Protein AF-A0A009RW20-F1 (afdb_monomer_lite)

Foldseek 3Di:
DQDDAPQPPVLVVLLVVLLVVLQVVLLVVLVVVCVVVPVPVSVVQLCVQLVVLVVVVVVDDHSVSSSVSSNSNSNSNSD

Structure (mmCIF, N/CA/C/O backbone):
data_AF-A0A009RW20-F1
#
_entry.id   AF-A0A009RW20-F1
#
loop_
_atom_site.group_PDB
_atom_site.id
_atom_site.type_symbol
_atom_site.label_atom_id
_atom_site.label_alt_id
_atom_site.label_comp_id
_atom_site.label_asym_id
_atom_site.label_entity_id
_atom_site.label_seq_id
_atom_site.pdbx_PDB_ins_code
_atom_site.Cartn_x
_atom_site.Cartn_y
_atom_site.Cartn_z
_atom_site.occupancy
_atom_site.B_iso_or_equiv
_atom_site.auth_seq_id
_atom_site.auth_comp_id
_atom_site.auth_asym_id
_atom_site.auth_atom_id
_atom_site.pdbx_PDB_model_num
ATOM 1 N N . MET A 1 1 ? 3.502 3.925 -25.117 1.00 44.34 1 MET A N 1
ATOM 2 C CA . MET A 1 1 ? 4.538 4.327 -24.140 1.00 44.34 1 MET A CA 1
ATOM 3 C C . MET A 1 1 ? 5.058 3.063 -23.463 1.00 44.34 1 MET A C 1
ATOM 5 O O . MET A 1 1 ? 4.419 2.605 -22.532 1.00 44.34 1 MET A O 1
ATOM 9 N N . GLY A 1 2 ? 6.106 2.420 -23.991 1.00 45.69 2 GLY A N 1
ATOM 10 C CA . GLY A 1 2 ? 6.448 1.026 -23.644 1.00 45.69 2 GLY A CA 1
ATOM 11 C C . GLY A 1 2 ? 7.937 0.744 -23.441 1.00 45.69 2 GLY A C 1
ATOM 12 O O . GLY A 1 2 ? 8.369 -0.378 -23.665 1.00 45.69 2 GLY A O 1
ATOM 13 N N . ALA A 1 3 ? 8.747 1.736 -23.068 1.00 49.25 3 ALA A N 1
ATOM 14 C CA . ALA A 1 3 ? 10.198 1.551 -23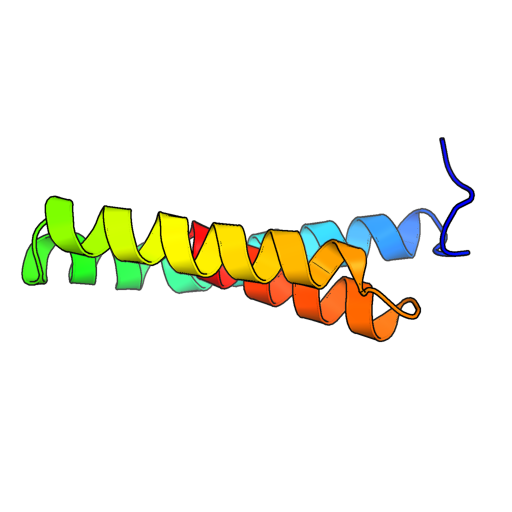.055 1.00 49.25 3 ALA A CA 1
ATOM 15 C C . ALA A 1 3 ? 10.914 2.353 -21.960 1.00 49.25 3 ALA A C 1
ATOM 17 O O . ALA A 1 3 ? 11.787 3.145 -22.279 1.00 49.25 3 ALA A O 1
ATOM 18 N N . ASP A 1 4 ? 10.577 2.123 -20.686 1.00 51.06 4 ASP A N 1
ATOM 19 C CA . ASP A 1 4 ? 11.402 2.652 -19.580 1.00 51.06 4 ASP A CA 1
ATOM 20 C C . ASP A 1 4 ? 11.974 1.568 -18.642 1.00 51.06 4 ASP A C 1
ATOM 22 O O . ASP A 1 4 ? 12.969 1.805 -17.972 1.00 51.06 4 ASP A O 1
ATOM 26 N N . VAL A 1 5 ? 11.439 0.330 -18.635 1.00 53.91 5 VAL A N 1
ATOM 27 C CA . VAL A 1 5 ? 11.969 -0.757 -17.764 1.00 53.91 5 VAL A CA 1
ATOM 28 C C . VAL A 1 5 ? 12.300 -2.062 -18.517 1.00 53.91 5 VAL A C 1
ATOM 30 O O . VAL A 1 5 ? 12.789 -3.018 -17.923 1.00 53.91 5 VAL A O 1
ATOM 33 N N . GLY A 1 6 ? 12.075 -2.146 -19.835 1.00 53.56 6 GLY A N 1
ATOM 34 C CA . GLY A 1 6 ? 12.290 -3.404 -20.580 1.00 53.56 6 GLY A CA 1
ATOM 35 C C . GLY A 1 6 ? 11.342 -4.535 -20.147 1.00 53.56 6 GLY A C 1
ATOM 36 O O . GLY A 1 6 ? 11.646 -5.718 -20.282 1.00 53.56 6 GLY A O 1
ATOM 37 N N . ILE A 1 7 ? 10.192 -4.161 -19.586 1.00 57.81 7 ILE A N 1
ATOM 38 C CA . ILE A 1 7 ? 9.134 -5.056 -19.126 1.00 57.81 7 ILE A CA 1
ATOM 39 C C . ILE A 1 7 ? 8.140 -5.187 -20.274 1.00 57.81 7 ILE A C 1
ATOM 41 O O . ILE A 1 7 ? 7.442 -4.227 -20.585 1.00 57.81 7 ILE A O 1
ATOM 45 N N . GLY A 1 8 ? 8.110 -6.346 -20.936 1.00 62.78 8 GLY A N 1
ATOM 46 C CA . GLY A 1 8 ? 7.145 -6.607 -22.010 1.00 62.78 8 GLY A CA 1
ATOM 47 C C . GLY A 1 8 ? 5.697 -6.516 -21.515 1.00 62.78 8 GLY A C 1
ATOM 48 O O . GLY A 1 8 ? 5.437 -6.679 -20.324 1.00 62.78 8 GLY A O 1
ATOM 49 N N . ASP A 1 9 ? 4.737 -6.301 -22.415 1.00 68.50 9 ASP A N 1
ATOM 50 C CA . ASP A 1 9 ? 3.313 -6.111 -22.084 1.00 68.50 9 ASP A CA 1
ATOM 51 C C . ASP A 1 9 ? 2.739 -7.196 -21.154 1.00 68.50 9 ASP A C 1
ATOM 53 O O . ASP A 1 9 ? 1.975 -6.900 -20.234 1.00 68.50 9 ASP A O 1
ATOM 57 N N . ALA A 1 10 ? 3.176 -8.450 -21.315 1.00 68.94 10 ALA A N 1
ATOM 58 C CA . ALA A 1 10 ? 2.793 -9.564 -20.442 1.00 68.94 10 ALA A CA 1
ATOM 59 C C . ALA A 1 10 ? 3.221 -9.359 -18.977 1.00 68.94 10 ALA A C 1
ATOM 61 O O . ALA A 1 10 ? 2.511 -9.728 -18.042 1.00 68.94 10 ALA A O 1
ATOM 62 N N . ALA A 1 11 ? 4.380 -8.743 -18.772 1.00 68.06 11 ALA A N 1
ATOM 63 C CA . ALA A 1 11 ? 4.929 -8.454 -17.463 1.00 68.06 11 ALA A CA 1
ATOM 64 C C . ALA A 1 11 ? 4.254 -7.223 -16.825 1.00 68.06 11 ALA A C 1
ATOM 66 O O . ALA A 1 11 ? 4.006 -7.196 -15.622 1.00 68.06 11 ALA A O 1
ATOM 67 N N . TYR A 1 12 ? 3.815 -6.247 -17.619 1.00 71.94 12 TYR A N 1
ATOM 68 C CA . TYR A 1 12 ? 2.919 -5.204 -17.113 1.00 71.94 12 TYR A CA 1
ATOM 69 C C . TYR A 1 12 ? 1.559 -5.786 -16.677 1.00 71.94 12 TYR A C 1
ATOM 71 O O . TYR A 1 12 ? 1.069 -5.476 -15.588 1.00 71.94 12 TYR A O 1
ATOM 79 N N . GLY A 1 13 ? 0.993 -6.701 -17.474 1.00 76.75 13 GLY A N 1
ATOM 80 C CA . GLY A 1 13 ? -0.247 -7.417 -17.153 1.00 76.75 13 GLY A CA 1
ATOM 81 C C . GLY A 1 13 ? -0.152 -8.255 -15.873 1.00 76.75 13 GLY A C 1
ATOM 82 O O . GLY A 1 13 ? -1.050 -8.203 -15.033 1.00 76.75 13 GLY A O 1
ATOM 83 N N . LEU A 1 14 ? 0.966 -8.956 -15.661 1.00 78.19 14 LEU A N 1
ATOM 84 C CA . LEU A 1 14 ? 1.233 -9.672 -14.407 1.00 78.19 14 LEU A CA 1
ATOM 85 C C . LEU A 1 14 ? 1.294 -8.732 -13.195 1.00 78.19 14 LEU A C 1
ATOM 87 O O . LEU A 1 14 ? 0.760 -9.067 -12.139 1.00 78.19 14 LEU A O 1
ATOM 91 N N . GLY A 1 15 ? 1.894 -7.546 -13.340 1.00 76.75 15 GLY A N 1
ATOM 92 C CA . GLY A 1 15 ? 1.905 -6.530 -12.284 1.00 76.75 15 GLY A CA 1
ATOM 93 C C . GLY A 1 15 ? 0.499 -6.046 -11.921 1.00 76.75 15 GLY A C 1
ATOM 94 O O . GLY A 1 15 ? 0.176 -5.927 -10.739 1.00 76.75 15 GLY A O 1
ATOM 95 N N . ALA A 1 16 ? -0.359 -5.821 -12.919 1.00 77.31 16 ALA A N 1
ATOM 96 C CA . ALA A 1 16 ? -1.763 -5.475 -12.696 1.00 77.31 16 ALA A CA 1
ATOM 97 C C . ALA A 1 16 ? -2.551 -6.617 -12.023 1.00 77.31 16 ALA A C 1
ATOM 99 O O . ALA A 1 16 ? -3.365 -6.359 -11.139 1.00 77.31 16 ALA A O 1
ATOM 100 N N . GLY A 1 17 ? -2.271 -7.876 -12.376 1.00 81.25 17 GLY A N 1
ATOM 101 C CA . GLY A 1 17 ? -2.865 -9.043 -11.716 1.00 81.25 17 GLY A CA 1
ATOM 102 C C . GLY A 1 17 ? -2.465 -9.161 -10.243 1.00 81.25 17 GLY A C 1
ATOM 103 O O . GLY A 1 17 ? -3.317 -9.363 -9.383 1.00 81.25 17 GLY A O 1
ATOM 104 N N . LEU A 1 18 ? -1.181 -8.964 -9.931 1.00 80.75 18 LEU A N 1
ATOM 105 C CA . LEU A 1 18 ? -0.668 -8.959 -8.555 1.00 80.75 18 LEU A CA 1
ATOM 106 C C . LEU A 1 18 ? -1.289 -7.851 -7.701 1.00 80.75 18 LEU A C 1
ATOM 108 O O . LEU A 1 18 ? -1.627 -8.094 -6.544 1.00 80.75 18 LEU A O 1
ATOM 112 N N . PHE A 1 19 ? -1.471 -6.662 -8.276 1.00 80.56 19 PHE A N 1
ATOM 113 C CA . PHE A 1 19 ? -2.192 -5.569 -7.628 1.00 80.56 19 PHE A CA 1
ATOM 114 C C . PHE A 1 19 ? -3.613 -5.988 -7.239 1.00 80.56 19 PHE A C 1
ATOM 116 O O . PHE A 1 19 ? -4.000 -5.843 -6.084 1.00 80.56 19 PHE A O 1
ATOM 123 N N . PHE A 1 20 ? -4.359 -6.568 -8.183 1.00 79.88 20 PHE A N 1
ATOM 124 C CA . PHE A 1 20 ? -5.733 -7.016 -7.956 1.00 79.88 20 PHE A CA 1
ATOM 125 C C . PHE A 1 20 ? -5.832 -8.123 -6.905 1.00 79.88 20 PHE A C 1
ATOM 127 O O . PHE A 1 20 ? -6.739 -8.104 -6.081 1.00 79.88 20 PHE A O 1
ATOM 134 N N . ILE A 1 21 ? -4.894 -9.075 -6.911 1.00 82.88 21 ILE A N 1
ATOM 135 C CA . ILE A 1 21 ? -4.845 -10.154 -5.916 1.00 82.88 21 ILE A CA 1
ATOM 136 C C . ILE A 1 21 ? -4.595 -9.582 -4.520 1.00 82.88 21 ILE A C 1
ATOM 138 O O . ILE A 1 21 ? -5.304 -9.944 -3.585 1.00 82.88 21 ILE A O 1
ATOM 142 N N . GLY A 1 22 ? -3.605 -8.692 -4.381 1.00 80.00 22 GLY A N 1
ATOM 143 C CA . GLY A 1 22 ? -3.308 -8.026 -3.112 1.00 80.00 22 GLY A CA 1
ATOM 144 C C . GLY A 1 22 ? -4.495 -7.208 -2.613 1.00 80.00 22 GLY A C 1
ATOM 145 O O . GLY A 1 22 ? -4.847 -7.295 -1.442 1.00 80.00 22 GLY A O 1
ATOM 146 N N . TYR A 1 23 ? -5.158 -6.496 -3.523 1.00 82.88 23 TYR A N 1
ATOM 147 C CA . TYR A 1 23 ? -6.339 -5.708 -3.208 1.00 82.88 23 TYR A CA 1
ATOM 148 C C . TYR A 1 23 ? -7.499 -6.590 -2.723 1.00 82.88 23 TYR A C 1
ATOM 150 O O . TYR A 1 23 ? -7.974 -6.440 -1.603 1.00 82.88 23 TYR A O 1
ATOM 158 N N . PHE A 1 24 ? -7.892 -7.590 -3.512 1.00 82.50 24 PHE A N 1
ATOM 159 C CA . PHE A 1 24 ? -9.046 -8.443 -3.220 1.00 82.50 24 PHE A CA 1
ATOM 160 C C . PHE A 1 24 ? -8.907 -9.227 -1.905 1.00 82.50 24 PHE A C 1
ATOM 162 O O . PHE A 1 24 ? -9.870 -9.368 -1.154 1.00 82.50 24 PHE A O 1
ATOM 169 N N . LEU A 1 25 ? -7.705 -9.726 -1.597 1.00 80.94 25 LEU A N 1
ATOM 170 C CA . LEU A 1 25 ? -7.444 -10.449 -0.346 1.00 80.94 25 LEU A CA 1
ATOM 171 C C .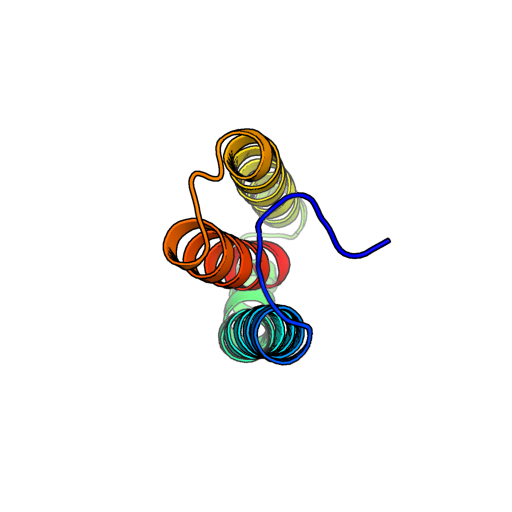 LEU A 1 25 ? -7.537 -9.549 0.890 1.00 80.94 25 LEU A C 1
ATOM 173 O O . LEU A 1 25 ? -7.954 -10.021 1.949 1.00 80.94 25 LEU A O 1
ATOM 177 N N . PHE A 1 26 ? -7.130 -8.284 0.769 1.00 80.12 26 PHE A N 1
ATOM 178 C CA . PHE A 1 26 ? -7.060 -7.354 1.894 1.00 80.12 26 PHE A CA 1
ATOM 179 C C . PHE A 1 26 ? -8.276 -6.431 2.013 1.00 80.12 26 PHE A C 1
ATOM 181 O O . PHE A 1 26 ? -8.490 -5.875 3.085 1.00 80.12 26 PHE A O 1
ATOM 188 N N . GLU A 1 27 ? -9.121 -6.329 0.986 1.00 78.31 27 GLU A N 1
ATOM 189 C CA . GLU A 1 27 ? -10.321 -5.483 0.991 1.00 78.31 27 GLU A CA 1
ATOM 190 C C . GLU A 1 27 ? -11.290 -5.894 2.113 1.00 78.31 27 GLU A C 1
ATOM 192 O O . GLU A 1 27 ? -11.729 -5.068 2.916 1.00 78.31 27 GLU A O 1
ATOM 197 N N . VAL A 1 28 ? -11.568 -7.197 2.230 1.00 80.62 28 VAL A N 1
ATOM 198 C CA . VAL A 1 28 ? -12.474 -7.750 3.249 1.00 80.62 28 VAL A CA 1
ATOM 199 C C . VAL A 1 28 ? -11.948 -7.544 4.680 1.00 80.62 28 VAL A C 1
ATOM 201 O O . VAL A 1 28 ? -12.682 -6.983 5.500 1.00 80.62 28 VAL A O 1
ATOM 204 N N . PRO A 1 29 ? -10.714 -7.958 5.038 1.00 78.12 29 PRO A N 1
ATOM 205 C CA . PRO A 1 29 ? -10.206 -7.762 6.394 1.00 78.12 29 PRO A CA 1
ATOM 206 C C . PRO A 1 29 ? -10.017 -6.284 6.746 1.00 78.12 29 PRO A C 1
ATOM 208 O O . PRO A 1 29 ? -10.260 -5.906 7.891 1.00 78.12 29 PRO A O 1
ATOM 211 N N . SER A 1 30 ? -9.647 -5.431 5.795 1.00 76.44 30 SER A N 1
ATOM 212 C CA . SER A 1 30 ? -9.498 -4.000 6.058 1.00 76.44 30 SER A CA 1
ATOM 213 C C . SER A 1 30 ? -10.808 -3.291 6.296 1.00 76.44 30 SER A C 1
ATOM 215 O O . SER A 1 30 ? -10.871 -2.444 7.179 1.00 76.44 30 SER A O 1
ATOM 217 N N . ASN A 1 31 ? -11.877 -3.658 5.589 1.00 80.12 31 ASN A N 1
ATOM 218 C CA . ASN A 1 31 ? -13.185 -3.072 5.854 1.00 80.12 31 ASN A CA 1
ATOM 219 C C . ASN A 1 31 ? -13.698 -3.454 7.260 1.00 80.12 31 ASN A C 1
ATOM 221 O O . ASN A 1 31 ? -14.278 -2.628 7.963 1.00 80.12 31 ASN A O 1
ATOM 225 N N . LEU A 1 32 ? -13.388 -4.671 7.730 1.00 79.00 32 LEU A N 1
ATOM 226 C CA . LEU A 1 32 ? -13.645 -5.095 9.115 1.00 79.00 32 LEU A CA 1
ATOM 227 C C . LEU A 1 32 ? -12.772 -4.339 10.135 1.00 79.00 32 LEU A C 1
ATOM 229 O O . LEU A 1 32 ? -13.221 -4.013 11.235 1.00 79.00 32 LEU A O 1
ATOM 233 N N . LEU A 1 33 ? -11.514 -4.050 9.795 1.00 77.50 33 LEU A N 1
ATOM 234 C CA . LEU A 1 33 ? -10.615 -3.255 10.638 1.00 77.50 33 LEU A CA 1
ATOM 235 C C . LEU A 1 33 ? -11.014 -1.775 10.671 1.00 77.50 33 LEU A C 1
ATOM 237 O O . LEU A 1 33 ? -10.874 -1.141 11.717 1.00 77.50 33 LEU A O 1
ATOM 241 N N . LEU A 1 34 ? -11.557 -1.240 9.578 1.00 76.94 34 LEU A N 1
ATOM 242 C CA . LEU A 1 34 ? -12.099 0.113 9.485 1.00 76.94 34 LEU A CA 1
ATOM 243 C C . LEU A 1 34 ? -13.277 0.291 10.448 1.00 76.94 34 LEU A C 1
ATOM 245 O O . LEU A 1 34 ? -13.308 1.282 11.183 1.00 76.94 34 LEU A O 1
ATOM 249 N N . ASP A 1 35 ? -14.182 -0.690 10.500 1.00 76.50 35 ASP A N 1
ATOM 250 C CA . ASP A 1 35 ? -15.286 -0.735 11.467 1.00 76.50 35 ASP A CA 1
ATOM 251 C C . ASP A 1 35 ? -14.767 -0.749 12.919 1.00 76.50 35 ASP A C 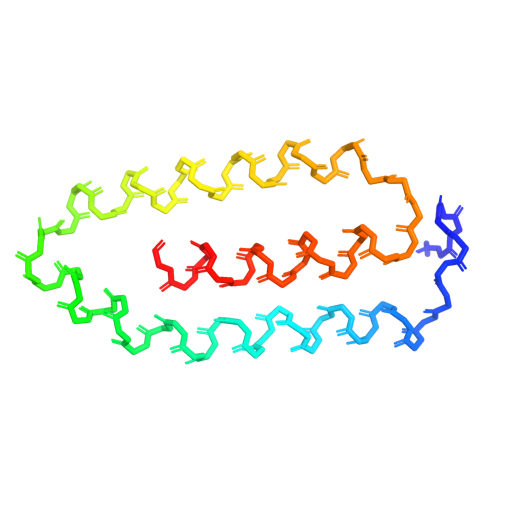1
ATOM 253 O O . ASP A 1 35 ? -15.236 0.004 13.772 1.00 76.50 35 ASP A O 1
ATOM 257 N N . LYS A 1 36 ? -13.698 -1.513 13.187 1.00 78.50 36 LYS A N 1
ATOM 258 C CA . LYS A 1 36 ? -13.136 -1.679 14.538 1.00 78.50 36 LYS A CA 1
ATOM 259 C C . LYS A 1 36 ? -12.265 -0.515 15.034 1.00 78.50 36 LYS A C 1
ATOM 261 O O . LYS A 1 36 ? -12.278 -0.206 16.225 1.00 78.50 36 LYS A O 1
ATOM 266 N N . PHE A 1 37 ? -11.458 0.103 14.170 1.00 74.88 37 PHE A N 1
ATOM 267 C CA . PHE A 1 37 ? -10.492 1.156 14.536 1.00 74.88 37 PHE A CA 1
ATOM 268 C C . PHE A 1 37 ? -10.991 2.580 14.256 1.00 74.88 37 PHE A C 1
ATOM 270 O O . PHE A 1 37 ? -10.389 3.551 14.734 1.00 74.88 37 PHE A O 1
ATOM 277 N N . GLY A 1 38 ? -12.096 2.707 13.521 1.00 78.12 38 GLY A N 1
ATOM 278 C CA . GLY A 1 38 ? -12.700 3.970 13.129 1.00 78.12 38 GLY A CA 1
ATOM 279 C C . GLY A 1 38 ? -12.043 4.576 11.888 1.00 78.12 38 GLY A C 1
ATOM 280 O O . GLY A 1 38 ? -10.818 4.713 11.795 1.00 78.12 38 GLY A O 1
ATOM 281 N N . ALA A 1 39 ? -12.889 5.032 10.960 1.00 77.94 39 ALA A N 1
ATOM 282 C CA . ALA A 1 39 ? -12.504 5.514 9.633 1.00 77.94 39 ALA A CA 1
ATOM 283 C C . ALA A 1 39 ? -11.337 6.519 9.641 1.00 77.94 39 ALA A C 1
ATOM 285 O O . ALA A 1 39 ? -10.427 6.423 8.827 1.00 77.94 39 ALA A O 1
ATOM 286 N N . ARG A 1 40 ? -11.300 7.467 10.588 1.00 81.38 40 ARG A N 1
ATOM 287 C CA . ARG A 1 40 ? -10.297 8.548 10.590 1.00 81.38 40 ARG A CA 1
ATOM 288 C C . ARG A 1 40 ? -8.851 8.047 10.718 1.00 81.38 40 ARG A C 1
ATOM 290 O O . ARG A 1 40 ? -7.978 8.510 9.984 1.00 81.38 40 ARG A O 1
ATOM 297 N N . LYS A 1 41 ? -8.583 7.121 11.645 1.00 81.31 41 LYS A N 1
ATOM 298 C CA . LYS A 1 41 ? -7.229 6.566 11.834 1.00 81.31 41 LYS A CA 1
ATOM 299 C C . LYS A 1 41 ? -6.862 5.608 10.703 1.00 81.31 41 LYS A C 1
ATOM 301 O O . LYS A 1 41 ? -5.706 5.583 10.290 1.00 81.31 41 LYS A O 1
ATOM 306 N N . TRP A 1 42 ? -7.853 4.876 10.196 1.00 82.62 42 TRP A N 1
ATOM 307 C CA . TRP A 1 42 ? -7.685 3.900 9.125 1.00 82.62 42 TRP A CA 1
ATOM 308 C C . TRP A 1 42 ? -7.346 4.567 7.782 1.00 82.62 42 TRP A C 1
ATOM 310 O O . TRP A 1 42 ? -6.303 4.284 7.206 1.00 82.62 42 TRP A O 1
ATOM 320 N N . PHE A 1 43 ? -8.100 5.592 7.369 1.00 81.12 43 PHE A N 1
ATOM 321 C CA . PHE A 1 43 ? -7.787 6.381 6.167 1.00 81.12 43 PHE A CA 1
ATOM 322 C C . PHE A 1 43 ? -6.398 7.026 6.212 1.00 81.12 43 PHE A C 1
ATOM 324 O O . PHE A 1 43 ? -5.702 7.081 5.203 1.00 81.12 43 PHE A O 1
ATOM 331 N N . THR A 1 44 ? -5.966 7.496 7.386 1.00 84.69 44 THR A N 1
ATOM 332 C CA . THR A 1 44 ? -4.631 8.099 7.537 1.00 84.69 44 THR A CA 1
ATOM 333 C C . THR A 1 44 ? -3.523 7.059 7.340 1.00 84.69 44 THR A C 1
ATOM 335 O O . THR A 1 44 ? -2.467 7.377 6.795 1.00 84.69 44 THR A O 1
ATOM 338 N N . ARG A 1 45 ? -3.759 5.810 7.764 1.00 83.44 45 ARG A N 1
ATOM 339 C CA . ARG A 1 45 ? -2.843 4.684 7.551 1.00 83.44 45 ARG A CA 1
ATOM 340 C C . ARG A 1 45 ? -2.734 4.332 6.071 1.00 83.44 45 ARG A C 1
ATOM 342 O O . ARG A 1 45 ? -1.601 4.313 5.603 1.00 83.44 45 ARG A O 1
ATOM 349 N N . ILE A 1 46 ? -3.863 4.189 5.369 1.00 84.00 46 ILE A N 1
ATOM 350 C CA . ILE A 1 46 ? -3.923 3.953 3.912 1.00 84.00 46 ILE A CA 1
ATOM 351 C C . ILE A 1 46 ? -3.112 5.009 3.168 1.00 84.00 46 ILE A C 1
ATOM 353 O O . ILE A 1 46 ? -2.217 4.691 2.397 1.00 84.00 46 ILE A O 1
ATOM 357 N N . LEU A 1 47 ? -3.377 6.292 3.433 1.00 85.69 47 LEU A N 1
ATOM 358 C CA . LEU A 1 47 ? -2.694 7.400 2.759 1.00 85.69 47 LEU A CA 1
ATOM 359 C C . LEU A 1 47 ? -1.177 7.393 2.995 1.00 85.69 47 LEU A C 1
ATOM 361 O O . LEU A 1 47 ? -0.410 7.678 2.075 1.00 85.69 47 LEU A O 1
ATOM 365 N N . LEU A 1 48 ? -0.734 7.054 4.210 1.00 87.00 48 LEU A N 1
ATOM 366 C CA . LEU A 1 48 ? 0.688 6.965 4.540 1.00 87.00 48 LEU A CA 1
ATOM 367 C C . LEU A 1 48 ? 1.370 5.762 3.881 1.00 87.00 48 LEU A C 1
ATOM 369 O O . LEU A 1 48 ? 2.444 5.926 3.305 1.00 87.00 48 LEU A O 1
ATOM 373 N N . THR A 1 49 ? 0.781 4.567 3.960 1.00 84.19 49 THR A N 1
ATOM 374 C CA . THR A 1 49 ? 1.345 3.349 3.352 1.00 84.19 49 THR A CA 1
ATOM 375 C C . THR A 1 49 ? 1.346 3.458 1.833 1.00 84.19 49 THR A C 1
ATOM 377 O O . THR A 1 49 ? 2.369 3.192 1.202 1.00 84.19 49 THR A O 1
ATOM 380 N N . TRP A 1 50 ? 0.254 3.952 1.252 1.00 88.62 50 TRP A N 1
ATOM 381 C CA . TRP A 1 50 ? 0.129 4.223 -0.175 1.00 88.62 50 TRP A CA 1
ATOM 382 C C . TRP A 1 50 ? 1.159 5.239 -0.671 1.00 88.62 50 TRP A C 1
ATOM 384 O O . TRP A 1 50 ? 1.874 4.978 -1.642 1.00 88.62 50 TRP A O 1
ATOM 394 N N . GLY A 1 51 ? 1.293 6.377 0.018 1.00 85.06 51 GLY A N 1
ATOM 395 C CA . GLY A 1 51 ? 2.260 7.413 -0.345 1.00 85.06 51 GLY A CA 1
ATOM 396 C C . GLY A 1 51 ? 3.704 6.920 -0.250 1.00 85.06 51 GLY A C 1
ATOM 397 O O . GLY A 1 51 ? 4.515 7.198 -1.132 1.00 85.06 51 GLY A O 1
ATOM 398 N N . LEU A 1 52 ? 4.027 6.131 0.778 1.00 88.12 52 LEU A N 1
ATOM 399 C CA . LEU A 1 52 ? 5.367 5.575 0.971 1.00 88.12 52 LEU A CA 1
ATOM 400 C C . LEU A 1 52 ? 5.728 4.567 -0.126 1.00 88.12 52 LEU A C 1
ATOM 402 O O . LEU A 1 52 ? 6.825 4.634 -0.680 1.00 88.12 52 LEU A O 1
ATOM 406 N N . ILE A 1 53 ? 4.802 3.678 -0.492 1.00 86.19 53 ILE A N 1
ATOM 407 C CA . ILE A 1 53 ? 5.020 2.706 -1.572 1.00 86.19 53 ILE A CA 1
ATOM 408 C C . ILE A 1 53 ? 5.105 3.414 -2.927 1.00 86.19 53 ILE A C 1
ATOM 410 O O . ILE A 1 53 ? 5.964 3.068 -3.734 1.00 86.19 53 ILE A O 1
ATOM 414 N N . THR A 1 54 ? 4.298 4.454 -3.154 1.00 84.50 54 THR A N 1
ATOM 415 C CA . THR A 1 54 ? 4.370 5.285 -4.367 1.00 84.50 54 THR A CA 1
ATOM 416 C C . THR A 1 54 ? 5.732 5.970 -4.497 1.00 84.50 54 THR A C 1
ATOM 418 O O . THR A 1 54 ? 6.335 5.938 -5.568 1.00 84.50 54 THR A O 1
ATOM 421 N N . MET A 1 55 ? 6.283 6.519 -3.408 1.00 86.50 55 MET A N 1
ATOM 422 C CA . MET A 1 55 ? 7.652 7.054 -3.414 1.00 86.50 55 MET A CA 1
ATOM 423 C C . MET A 1 55 ? 8.693 5.958 -3.672 1.00 86.50 55 MET A C 1
ATOM 425 O O . MET A 1 55 ? 9.645 6.178 -4.418 1.00 86.50 55 MET A O 1
ATOM 429 N N . ALA A 1 56 ? 8.500 4.757 -3.121 1.00 84.75 56 ALA A N 1
ATOM 430 C CA . ALA A 1 56 ? 9.376 3.616 -3.378 1.00 84.75 56 ALA A CA 1
ATOM 431 C C . ALA A 1 56 ? 9.309 3.125 -4.838 1.00 84.75 56 ALA A C 1
ATOM 433 O O . ALA A 1 56 ? 10.295 2.580 -5.335 1.00 84.75 56 ALA A O 1
ATOM 434 N N . MET A 1 57 ? 8.209 3.374 -5.564 1.00 80.69 57 MET A N 1
ATOM 435 C CA . MET A 1 57 ? 8.137 3.095 -7.004 1.00 80.69 57 MET A CA 1
ATOM 436 C C . MET A 1 57 ? 9.136 3.925 -7.821 1.00 80.69 57 MET A C 1
ATOM 438 O O . MET A 1 57 ? 9.635 3.439 -8.833 1.00 80.69 57 MET A O 1
ATOM 442 N N . ALA A 1 58 ? 9.510 5.125 -7.365 1.00 80.50 58 ALA A N 1
ATOM 443 C CA . ALA A 1 58 ? 10.554 5.919 -8.020 1.00 80.50 58 ALA A CA 1
ATOM 444 C C . ALA A 1 58 ? 11.954 5.276 -7.914 1.00 80.50 58 ALA A C 1
ATOM 446 O O . ALA A 1 58 ? 12.850 5.620 -8.679 1.00 80.50 58 ALA A O 1
ATOM 447 N N . LEU A 1 59 ? 12.140 4.323 -6.992 1.00 82.31 59 LEU A N 1
ATOM 448 C CA . LEU A 1 59 ? 13.388 3.586 -6.771 1.00 82.31 59 LEU A CA 1
ATOM 449 C C . LEU A 1 59 ? 13.365 2.178 -7.394 1.00 82.31 59 LEU A C 1
ATOM 451 O O . LEU A 1 59 ? 14.191 1.333 -7.043 1.00 82.31 59 LEU A O 1
ATOM 455 N N . ILE A 1 60 ? 12.424 1.889 -8.300 1.00 78.88 60 ILE A N 1
ATOM 456 C CA . ILE A 1 60 ? 12.327 0.579 -8.955 1.00 78.88 60 ILE A CA 1
ATOM 457 C C . ILE A 1 60 ? 13.575 0.311 -9.794 1.00 78.88 60 ILE A C 1
ATOM 459 O O . ILE A 1 60 ? 13.822 0.949 -10.812 1.00 78.88 60 ILE A O 1
ATOM 463 N N . GLN A 1 61 ? 14.325 -0.713 -9.397 1.0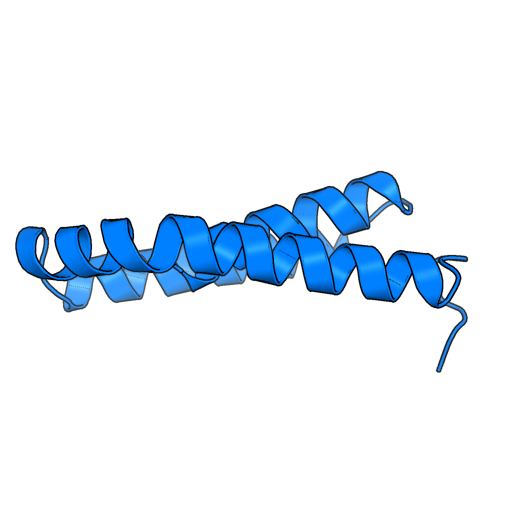0 72.94 61 GLN A N 1
ATOM 464 C CA . GLN A 1 61 ? 15.447 -1.243 -10.162 1.00 72.94 61 GLN A CA 1
ATOM 465 C C . GLN A 1 61 ? 15.063 -2.622 -10.707 1.00 72.94 61 GLN A C 1
ATOM 467 O O . GLN A 1 61 ? 15.240 -3.651 -10.052 1.00 72.94 61 GLN A O 1
ATOM 472 N N . GLY A 1 62 ? 14.466 -2.625 -11.899 1.00 76.31 62 GLY A N 1
ATOM 473 C CA . GLY A 1 62 ? 14.150 -3.831 -12.664 1.00 76.31 62 GLY A CA 1
ATOM 474 C C . GLY A 1 62 ? 12.786 -4.492 -12.380 1.00 76.31 62 GLY A C 1
ATOM 475 O O . GLY A 1 62 ? 12.010 -4.052 -11.527 1.00 76.31 62 GLY A O 1
ATOM 476 N N . PRO A 1 63 ? 12.480 -5.587 -13.104 1.00 71.44 63 PRO A N 1
ATOM 477 C CA . PRO A 1 63 ? 11.147 -6.192 -13.150 1.00 71.44 63 PRO A CA 1
ATOM 478 C C . PRO A 1 63 ? 10.672 -6.814 -11.841 1.00 71.44 63 PRO A C 1
ATOM 480 O O . PRO A 1 63 ? 9.497 -6.713 -11.504 1.00 71.44 63 PRO A O 1
ATOM 483 N N . LYS A 1 64 ? 11.568 -7.430 -11.064 1.00 76.25 64 LYS A N 1
ATOM 484 C CA . LYS A 1 64 ? 11.194 -8.056 -9.784 1.00 76.25 64 LYS A CA 1
ATOM 485 C C . LYS A 1 64 ? 10.729 -7.019 -8.758 1.00 76.25 64 LYS A C 1
ATOM 487 O O . LYS A 1 64 ? 9.711 -7.223 -8.104 1.00 76.25 64 LYS A O 1
ATOM 492 N N . SER A 1 65 ? 11.442 -5.897 -8.666 1.00 78.12 65 SER A N 1
ATOM 493 C CA . SER A 1 65 ? 11.095 -4.775 -7.789 1.00 78.12 65 SER A CA 1
ATOM 494 C C . SER A 1 65 ? 9.773 -4.131 -8.206 1.00 78.12 65 SER A C 1
ATOM 496 O O . SER A 1 65 ? 8.955 -3.817 -7.346 1.00 78.12 65 SER A O 1
ATOM 498 N N . PHE A 1 66 ? 9.520 -4.020 -9.517 1.00 79.12 66 PHE A N 1
ATOM 499 C CA . PHE A 1 66 ? 8.237 -3.559 -10.053 1.00 79.12 66 PHE A CA 1
ATOM 500 C C . PHE A 1 66 ? 7.072 -4.445 -9.590 1.00 79.12 66 PHE A C 1
ATOM 502 O O . PHE A 1 66 ? 6.102 -3.930 -9.042 1.00 79.12 66 PHE A O 1
ATOM 509 N N . TYR A 1 67 ? 7.179 -5.771 -9.730 1.00 78.56 67 TYR A N 1
ATOM 510 C CA . TYR A 1 67 ? 6.134 -6.699 -9.278 1.00 78.56 67 TYR A CA 1
ATOM 511 C C . TYR A 1 67 ? 5.878 -6.635 -7.775 1.00 78.56 67 TYR A C 1
ATOM 513 O O . TYR A 1 67 ? 4.724 -6.595 -7.348 1.00 78.56 67 TYR A O 1
ATOM 521 N N . LEU A 1 68 ? 6.95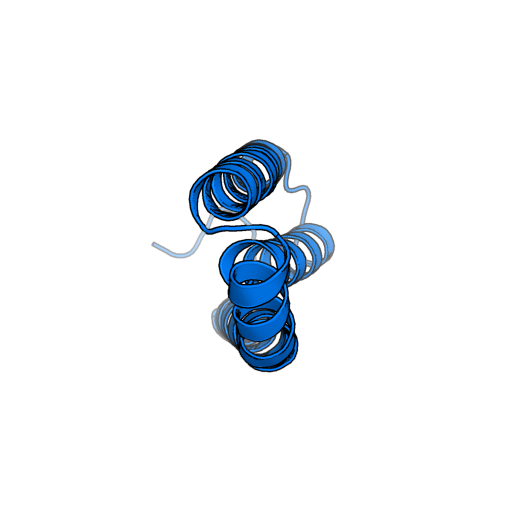0 -6.617 -6.979 1.00 81.19 68 LEU A N 1
ATOM 522 C CA . LEU A 1 68 ? 6.848 -6.595 -5.524 1.00 81.19 68 LEU A CA 1
ATOM 523 C C . LEU A 1 68 ? 6.174 -5.306 -5.042 1.00 81.19 68 LEU A C 1
ATOM 525 O O . LEU A 1 68 ? 5.254 -5.359 -4.232 1.00 81.19 68 LEU A O 1
ATOM 529 N N . LEU A 1 69 ? 6.585 -4.155 -5.580 1.00 82.81 69 LEU A N 1
ATOM 530 C CA . LEU A 1 69 ? 5.985 -2.869 -5.235 1.00 82.81 69 LEU A CA 1
ATOM 531 C C . LEU A 1 69 ? 4.536 -2.771 -5.707 1.00 82.81 69 LEU A C 1
ATOM 533 O O . LEU A 1 69 ? 3.710 -2.233 -4.982 1.00 82.81 69 LEU A O 1
ATOM 537 N N . ARG A 1 70 ? 4.192 -3.348 -6.865 1.00 82.69 70 ARG A N 1
ATOM 538 C CA . ARG A 1 70 ? 2.812 -3.373 -7.369 1.00 82.69 70 ARG A CA 1
ATOM 539 C C . ARG A 1 70 ? 1.888 -4.234 -6.500 1.00 82.69 70 ARG A C 1
ATOM 541 O O . ARG A 1 70 ? 0.749 -3.842 -6.265 1.00 82.69 70 ARG A O 1
ATOM 548 N N . PHE A 1 71 ? 2.390 -5.358 -5.987 1.00 81.69 71 PHE A N 1
ATOM 549 C CA . PHE A 1 71 ? 1.683 -6.183 -5.006 1.00 81.69 71 PHE A CA 1
ATOM 550 C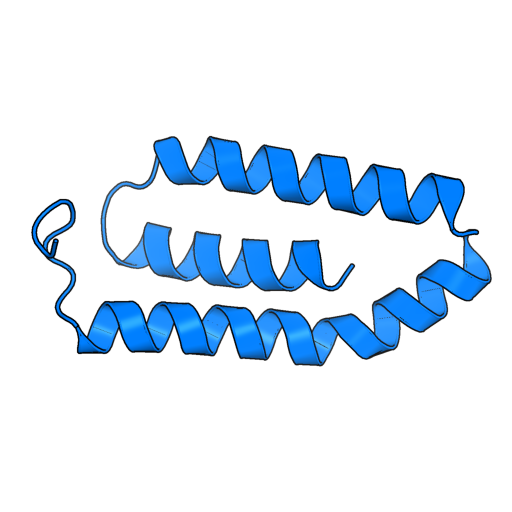 C . PHE A 1 71 ? 1.500 -5.445 -3.673 1.00 81.69 71 PHE A C 1
ATOM 552 O O . PHE A 1 71 ? 0.385 -5.364 -3.167 1.00 81.69 71 PHE A O 1
ATOM 559 N N . LEU A 1 72 ? 2.574 -4.854 -3.137 1.00 82.19 72 LEU A N 1
ATOM 560 C CA . LEU A 1 72 ? 2.523 -4.083 -1.890 1.00 82.19 72 LEU A CA 1
ATOM 561 C C . LEU A 1 72 ? 1.571 -2.889 -1.993 1.00 82.19 72 LEU A C 1
ATOM 563 O O . LEU A 1 72 ? 0.838 -2.619 -1.047 1.00 82.19 72 LEU A O 1
ATOM 567 N N . LEU A 1 73 ? 1.551 -2.207 -3.141 1.00 83.56 73 LEU A N 1
ATOM 568 C CA . LEU A 1 73 ? 0.623 -1.113 -3.414 1.00 83.56 73 LEU A CA 1
ATOM 569 C C . LEU A 1 73 ? -0.832 -1.605 -3.355 1.00 83.56 73 LEU A C 1
ATOM 571 O O . LEU A 1 73 ? -1.650 -0.969 -2.708 1.00 83.56 73 LEU A O 1
ATOM 575 N N . GLY A 1 74 ? -1.138 -2.765 -3.948 1.00 81.06 74 GLY A N 1
ATOM 576 C CA . GLY A 1 74 ? -2.479 -3.364 -3.887 1.00 81.06 74 GLY A CA 1
ATOM 577 C C . GLY A 1 74 ? -2.912 -3.716 -2.465 1.00 81.06 74 GLY A C 1
ATOM 578 O O . GLY A 1 74 ? -4.043 -3.436 -2.080 1.00 81.06 74 GLY A O 1
ATOM 579 N N . VAL A 1 75 ? -1.994 -4.254 -1.656 1.00 80.38 75 VAL A N 1
ATOM 580 C CA . VAL A 1 75 ? -2.238 -4.527 -0.228 1.00 80.38 75 VAL A CA 1
ATOM 581 C C . VAL A 1 75 ? -2.481 -3.234 0.560 1.00 80.38 75 VAL A C 1
ATOM 583 O O . VAL A 1 75 ? -3.353 -3.207 1.422 1.00 80.38 75 VAL A O 1
ATOM 586 N N . ALA A 1 76 ? -1.739 -2.164 0.264 1.00 81.94 76 ALA A N 1
ATOM 587 C CA . ALA A 1 76 ? -1.881 -0.873 0.938 1.00 81.94 76 ALA A CA 1
ATOM 588 C C . ALA A 1 76 ? -3.118 -0.073 0.497 1.00 81.94 76 ALA A C 1
ATOM 590 O O . ALA A 1 76 ? -3.657 0.683 1.293 1.00 81.94 76 ALA A O 1
ATOM 591 N N . GLU A 1 77 ? -3.580 -0.217 -0.749 1.00 75.81 77 GLU A N 1
ATOM 592 C CA . GLU A 1 77 ? -4.829 0.412 -1.215 1.00 75.81 77 GLU A CA 1
ATOM 593 C C . GLU A 1 77 ? -6.068 -0.278 -0.661 1.00 75.81 77 GLU A C 1
ATOM 595 O O . GLU A 1 77 ? -7.081 0.371 -0.410 1.00 75.81 77 GLU A O 1
ATOM 600 N N . ALA A 1 78 ? -5.989 -1.589 -0.447 1.00 73.62 78 ALA A N 1
ATOM 601 C CA . ALA A 1 78 ? -7.063 -2.329 0.182 1.00 73.62 78 ALA A CA 1
ATOM 602 C C . ALA A 1 78 ? -7.179 -2.079 1.687 1.00 73.62 78 ALA A C 1
ATOM 604 O O . ALA A 1 78 ? -8.183 -2.505 2.253 1.00 73.62 78 ALA A O 1
ATOM 605 N N . GLY A 1 79 ? -6.198 -1.446 2.352 1.00 57.38 79 GLY A N 1
ATOM 606 C CA . GLY A 1 79 ? -6.117 -1.449 3.815 1.00 57.38 79 GLY A CA 1
ATOM 607 C C . GLY A 1 79 ? -5.514 -0.271 4.527 1.00 57.38 79 GLY A C 1
ATOM 608 O O . GLY A 1 79 ? -4.313 0.020 4.352 1.00 57.38 79 GLY A O 1
#

Sequence (79 aa):
MGADVGIGDAAYGLGAGLFFIGYFLFEVPSNLLLDKFGARKWFTRILLTWGLITMAMALIQGPKSFYLLRFLLGVAEAG

pLDDT: mean 76.81, std 9.7, range [44.34, 88.62]

Secondary structure (DSSP, 8-state):
---SS---HHHHHHHHHHHHHHHHHHHHHHHHHHHHH-HHHHHHHHHHHHHHHHHHHTT--SHHHHHHHHHHHHHHH--

InterPro domains:
  IPR011701 Major facilitator superfamily [PF07690] (1-78)
  IPR020846 Major facilitator superfamily domain [PS50850] (1-79)
  IPR036259 MFS transporter superfamily [G3DSA:1.20.1250.20] (1-79)
  IPR036259 MFS transporter superfamily [SSF103473] (1-79)

Radius of gyration: 14.06 Å; chains: 1; bounding box: 31×19×39 Å

Organism: NCBI:txid1310630